Protein AF-A0A1W9IXS0-F1 (afdb_monomer_lite)

Radius of gyration: 19.57 Å; chains: 1; bounding box: 52×26×55 Å

Sequence (158 aa):
MILDQLVMIETAMSPRSGGNGVAKGTDRGTLRELLQFFTGPVEVHFRREEVLVEDLQRILGWKQVDQGQLKSFLDEHQMLKADAAAVMRKLRRKRADGRDSVALKNLGGLRTLNAELRGLIGRYRGHISCEERMLFVLAEMRLTAEQKRRISRRMLQV

Secondary structure (DSSP, 8-state):
-HHHHHHHHHHHHS----SSS------HHHHHHHHHGGGTHHHHHHHHHHHHHHHHHHHHGGGTS-HHHHHH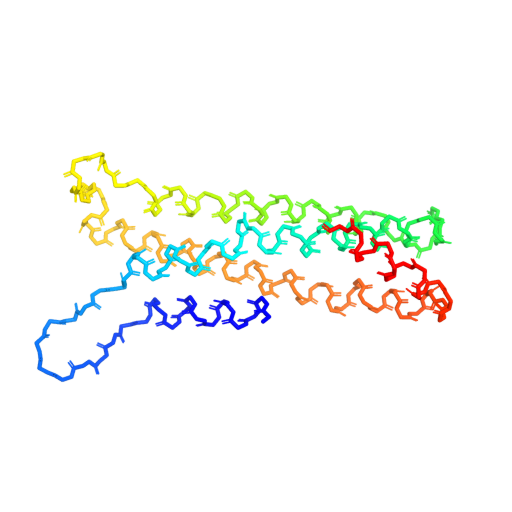HHHHHHHHHHHHHHHHHHHH-B-TTSPBPHHHHSHHHHHHHHHHHHHHHHHHHHHHHHIIIIIHHHHHHH--HHHHHHHHHHHTT-

Structure (mmCIF, N/CA/C/O backbone):
data_AF-A0A1W9IXS0-F1
#
_entry.id   AF-A0A1W9IXS0-F1
#
loop_
_atom_site.group_PDB
_atom_site.id
_atom_site.type_symbol
_atom_site.label_atom_id
_atom_site.label_alt_id
_atom_site.label_comp_id
_atom_site.label_asym_id
_atom_site.label_entity_id
_atom_site.label_seq_id
_atom_site.pdbx_PDB_ins_code
_atom_site.Cartn_x
_atom_site.Cartn_y
_atom_site.Cartn_z
_atom_site.occupancy
_atom_site.B_iso_or_equiv
_atom_site.auth_seq_id
_atom_site.auth_comp_id
_atom_site.auth_asym_id
_atom_site.auth_atom_id
_atom_site.pdbx_PDB_model_num
ATOM 1 N N . MET A 1 1 ? 7.004 -10.538 2.617 1.00 80.62 1 MET A N 1
ATOM 2 C CA . MET A 1 1 ? 6.331 -9.292 3.060 1.00 80.62 1 MET A CA 1
ATOM 3 C C . MET A 1 1 ? 6.625 -8.178 2.056 1.00 80.62 1 MET A C 1
ATOM 5 O O . MET A 1 1 ? 7.522 -8.353 1.239 1.00 80.62 1 MET A O 1
ATOM 9 N N . ILE A 1 2 ? 5.881 -7.060 2.060 1.00 89.62 2 ILE A N 1
ATOM 10 C CA . ILE A 1 2 ? 6.081 -5.966 1.080 1.00 89.62 2 ILE A CA 1
ATOM 11 C C . ILE A 1 2 ? 7.527 -5.441 1.120 1.00 89.62 2 ILE A C 1
ATOM 13 O O . ILE A 1 2 ? 8.137 -5.250 0.071 1.00 89.62 2 ILE A O 1
ATOM 17 N N . LEU A 1 3 ? 8.107 -5.299 2.318 1.00 90.69 3 LEU A N 1
ATOM 18 C CA . LEU A 1 3 ? 9.500 -4.879 2.512 1.00 90.69 3 LEU A CA 1
ATOM 19 C C . LEU A 1 3 ? 10.510 -5.789 1.797 1.00 90.69 3 LEU A C 1
ATOM 21 O O . LEU A 1 3 ? 11.386 -5.279 1.102 1.00 90.69 3 LEU A O 1
ATOM 25 N N . ASP A 1 4 ? 10.356 -7.113 1.893 1.00 91.56 4 ASP A N 1
ATOM 26 C CA . ASP A 1 4 ? 11.241 -8.065 1.203 1.00 91.56 4 ASP A CA 1
ATOM 27 C C . ASP A 1 4 ? 11.187 -7.861 -0.312 1.00 91.56 4 ASP A C 1
ATOM 29 O O . ASP A 1 4 ? 12.210 -7.874 -0.998 1.00 91.56 4 ASP A O 1
ATOM 33 N N . GLN A 1 5 ? 9.986 -7.608 -0.840 1.00 91.75 5 GLN A N 1
ATOM 34 C CA . GLN A 1 5 ? 9.794 -7.351 -2.260 1.00 91.75 5 GLN A CA 1
ATOM 35 C C . GLN A 1 5 ? 10.504 -6.068 -2.709 1.00 91.75 5 GLN A C 1
ATOM 37 O O . GLN A 1 5 ? 11.127 -6.048 -3.772 1.00 91.75 5 GLN A O 1
ATOM 42 N N . LEU A 1 6 ? 10.454 -5.008 -1.897 1.00 92.88 6 LEU A N 1
ATOM 43 C CA . LEU A 1 6 ? 11.178 -3.763 -2.167 1.00 92.88 6 LEU A CA 1
ATOM 44 C C . LEU A 1 6 ? 12.695 -3.988 -2.183 1.00 92.88 6 LEU A C 1
ATOM 46 O O . LEU A 1 6 ? 13.366 -3.514 -3.099 1.00 92.88 6 LEU A O 1
ATOM 50 N N . VAL A 1 7 ? 13.224 -4.759 -1.227 1.00 91.81 7 VAL A N 1
ATOM 51 C CA . VAL A 1 7 ? 14.653 -5.117 -1.166 1.00 91.81 7 VAL A CA 1
ATOM 52 C C . VAL A 1 7 ? 15.070 -5.928 -2.394 1.00 91.81 7 VAL A C 1
ATOM 54 O O . VAL A 1 7 ? 16.128 -5.675 -2.976 1.00 91.81 7 VAL A O 1
ATOM 57 N N . MET A 1 8 ? 14.235 -6.865 -2.850 1.00 90.88 8 MET A N 1
ATOM 58 C CA . MET A 1 8 ? 14.503 -7.626 -4.073 1.00 90.88 8 MET A CA 1
ATOM 59 C C . MET A 1 8 ? 14.537 -6.726 -5.314 1.00 90.88 8 MET A C 1
ATOM 61 O O . MET A 1 8 ? 15.411 -6.902 -6.165 1.00 90.88 8 MET A O 1
ATOM 65 N N . ILE A 1 9 ? 13.648 -5.729 -5.408 1.00 89.44 9 ILE A N 1
ATOM 66 C CA . ILE A 1 9 ? 13.669 -4.740 -6.498 1.00 89.44 9 ILE A CA 1
ATOM 67 C C . ILE A 1 9 ? 14.960 -3.914 -6.451 1.00 89.44 9 ILE A C 1
ATOM 69 O O . ILE A 1 9 ? 15.639 -3.801 -7.470 1.00 89.44 9 ILE A O 1
ATOM 73 N N . GLU A 1 10 ? 15.349 -3.383 -5.290 1.00 89.81 10 GLU A N 1
ATOM 74 C CA . GLU A 1 10 ? 16.604 -2.629 -5.133 1.00 89.81 10 GLU A CA 1
ATOM 75 C C . GLU A 1 10 ? 17.836 -3.461 -5.501 1.00 89.81 10 GLU A C 1
ATOM 77 O O . GLU A 1 10 ? 18.752 -2.985 -6.181 1.00 89.81 10 GLU A O 1
ATOM 82 N N . THR A 1 11 ? 17.835 -4.733 -5.105 1.00 87.44 11 THR A N 1
ATOM 83 C CA . THR A 1 11 ? 18.902 -5.681 -5.432 1.00 87.44 11 THR A CA 1
ATOM 84 C C . THR A 1 11 ? 18.970 -5.923 -6.938 1.00 87.44 11 THR A C 1
ATOM 86 O O . THR A 1 11 ? 20.050 -5.876 -7.523 1.00 87.44 11 THR A O 1
ATOM 89 N N . ALA A 1 12 ? 17.825 -6.114 -7.600 1.00 84.94 12 ALA A N 1
ATOM 90 C CA . ALA A 1 12 ? 17.761 -6.271 -9.053 1.00 84.94 12 ALA A CA 1
ATOM 91 C C . ALA A 1 12 ? 18.220 -5.007 -9.807 1.00 84.94 12 ALA A C 1
ATOM 93 O O . ALA A 1 12 ? 18.770 -5.104 -10.906 1.00 84.94 12 ALA A O 1
ATOM 94 N N . MET A 1 13 ? 18.035 -3.823 -9.217 1.00 83.44 13 MET A N 1
ATOM 95 C CA . MET A 1 13 ? 18.503 -2.545 -9.765 1.00 83.44 13 MET A CA 1
ATOM 96 C C . MET A 1 13 ? 20.010 -2.311 -9.592 1.00 83.44 13 MET A C 1
ATOM 98 O O . MET A 1 13 ? 20.559 -1.412 -10.234 1.00 83.44 13 MET A O 1
ATOM 102 N N . SER A 1 14 ? 20.681 -3.075 -8.729 1.00 76.38 14 SER A N 1
ATOM 103 C CA . SER A 1 14 ? 22.096 -2.874 -8.419 1.00 76.38 14 SER A CA 1
ATOM 104 C C . SER A 1 14 ? 23.002 -3.451 -9.519 1.00 76.38 14 SER A C 1
ATOM 106 O O . SER A 1 14 ? 22.708 -4.522 -10.060 1.00 76.38 14 SER A O 1
ATOM 108 N N . PRO A 1 15 ? 24.115 -2.781 -9.878 1.00 63.94 15 PRO A N 1
ATOM 109 C CA . PRO A 1 15 ? 25.068 -3.331 -10.836 1.00 63.94 15 PRO A CA 1
ATOM 110 C C . PRO A 1 15 ? 25.681 -4.616 -10.269 1.00 63.94 15 PRO A C 1
ATOM 112 O O . PRO A 1 15 ? 26.237 -4.608 -9.172 1.00 63.94 15 PRO A O 1
ATOM 115 N N . ARG A 1 16 ? 25.610 -5.729 -11.005 1.00 59.78 16 ARG A N 1
ATOM 116 C CA . ARG A 1 16 ? 26.333 -6.949 -10.627 1.00 59.78 16 ARG A CA 1
ATOM 117 C C . ARG A 1 16 ? 27.808 -6.786 -10.997 1.00 59.78 16 ARG A C 1
ATOM 119 O O . ARG A 1 16 ? 28.141 -6.792 -12.180 1.00 59.78 16 ARG A O 1
ATOM 126 N N . SER A 1 17 ? 28.686 -6.676 -10.002 1.00 46.59 17 SER A N 1
ATOM 127 C CA . SER A 1 17 ? 30.136 -6.814 -10.194 1.00 46.59 17 SER A CA 1
ATOM 128 C C . SER A 1 17 ? 30.478 -8.288 -10.416 1.00 46.59 17 SER A C 1
ATOM 130 O O . SER A 1 17 ? 30.843 -9.001 -9.488 1.00 46.59 17 SER A O 1
ATOM 132 N N . GLY A 1 18 ? 30.290 -8.772 -11.643 1.00 48.97 18 GLY A N 1
ATOM 133 C CA . GLY A 1 18 ? 30.795 -10.069 -12.087 1.00 48.97 18 GLY A CA 1
ATOM 134 C C . GLY A 1 18 ? 32.114 -9.873 -12.823 1.00 48.97 18 GLY A C 1
ATOM 135 O O . GLY A 1 18 ? 32.144 -9.182 -13.841 1.00 48.97 18 GLY A O 1
ATOM 136 N N . GLY A 1 19 ? 33.198 -10.449 -12.297 1.00 44.88 19 GLY A N 1
ATOM 137 C CA . GLY A 1 19 ? 34.484 -10.516 -12.986 1.00 44.88 19 GLY A CA 1
ATOM 138 C C . GLY A 1 19 ? 34.335 -11.139 -14.377 1.00 44.88 19 GLY A C 1
ATOM 139 O O . GLY A 1 19 ? 33.611 -12.113 -14.546 1.00 44.88 19 GLY A O 1
ATOM 140 N N . ASN A 1 20 ? 35.026 -10.539 -15.348 1.00 44.62 20 ASN A N 1
ATOM 141 C CA . ASN A 1 20 ? 35.099 -10.905 -16.763 1.00 44.62 20 ASN A CA 1
ATOM 142 C C . ASN A 1 20 ? 33.761 -11.057 -17.512 1.00 44.62 20 ASN A C 1
ATOM 144 O O . ASN A 1 20 ? 33.146 -12.116 -17.549 1.00 44.62 20 ASN A O 1
ATOM 148 N N . GLY A 1 21 ? 33.420 -10.007 -18.269 1.00 44.69 21 GLY A N 1
ATOM 149 C CA . GLY A 1 21 ? 32.584 -10.120 -19.465 1.00 44.69 21 GLY A CA 1
ATOM 150 C C . GLY A 1 21 ? 31.138 -9.668 -19.280 1.00 44.69 21 GLY A C 1
ATOM 151 O O . GLY A 1 21 ? 30.275 -10.443 -18.896 1.00 44.69 21 GLY A O 1
ATOM 152 N N . VAL A 1 22 ? 30.881 -8.419 -19.682 1.00 40.88 22 VAL A N 1
ATOM 153 C CA . VAL A 1 22 ? 29.556 -7.809 -19.887 1.00 40.88 22 VAL A CA 1
ATOM 154 C C . VAL A 1 22 ? 28.726 -7.674 -18.607 1.00 40.88 22 VAL A C 1
ATOM 156 O O . VAL A 1 22 ? 28.062 -8.603 -18.154 1.00 40.88 22 VAL A O 1
ATOM 159 N N . ALA A 1 23 ? 28.676 -6.452 -18.070 1.00 44.97 23 ALA A N 1
ATOM 160 C CA . ALA A 1 23 ? 27.668 -6.070 -17.090 1.00 44.97 23 ALA A CA 1
ATOM 161 C C . ALA A 1 23 ? 26.273 -6.371 -17.668 1.00 44.97 23 ALA A C 1
ATOM 163 O O . ALA A 1 23 ? 25.771 -5.641 -18.526 1.00 44.97 23 ALA A O 1
ATOM 164 N N . LYS A 1 24 ? 25.642 -7.466 -17.224 1.00 47.94 24 LYS A N 1
ATOM 165 C CA . LYS A 1 24 ? 24.217 -7.702 -17.462 1.00 47.94 24 LYS A CA 1
ATOM 166 C C . LYS A 1 24 ? 23.481 -6.567 -16.760 1.00 47.94 24 LYS A C 1
ATOM 168 O O . LYS A 1 24 ? 23.400 -6.545 -15.534 1.00 47.94 24 LYS A O 1
ATOM 173 N N . GLY A 1 25 ? 23.011 -5.594 -17.540 1.00 52.28 25 GLY A N 1
ATOM 174 C CA . GLY A 1 25 ? 22.118 -4.553 -17.047 1.00 52.28 25 GLY A CA 1
ATOM 175 C C . GLY A 1 25 ? 20.917 -5.175 -16.333 1.00 52.28 25 GLY A C 1
ATOM 176 O O . GLY A 1 25 ? 20.567 -6.327 -16.588 1.00 52.28 25 GLY A O 1
ATOM 177 N N . THR A 1 26 ? 20.313 -4.409 -15.428 1.00 62.88 26 THR A N 1
ATOM 178 C CA . THR A 1 26 ? 19.094 -4.755 -14.689 1.00 62.88 26 THR A CA 1
ATOM 179 C C . THR A 1 26 ? 18.107 -5.553 -15.550 1.00 62.88 26 THR A C 1
ATOM 181 O O . THR A 1 26 ? 17.589 -5.034 -16.544 1.00 62.88 26 THR A O 1
ATOM 184 N N . ASP A 1 27 ? 17.857 -6.817 -15.187 1.00 72.69 27 ASP A N 1
ATOM 185 C CA . ASP A 1 27 ? 16.961 -7.685 -15.951 1.00 72.69 27 ASP A CA 1
ATOM 186 C C . ASP A 1 27 ? 15.519 -7.179 -15.823 1.00 72.69 27 ASP A C 1
ATOM 188 O O . ASP A 1 27 ? 14.877 -7.249 -14.772 1.00 72.69 27 ASP A O 1
ATOM 192 N N . ARG A 1 28 ? 15.006 -6.631 -16.925 1.00 73.50 28 ARG A N 1
ATOM 193 C CA . ARG A 1 28 ? 13.649 -6.085 -17.012 1.00 73.50 28 ARG A CA 1
ATOM 194 C C . ARG A 1 28 ? 12.582 -7.165 -16.856 1.00 73.50 28 ARG A C 1
ATOM 196 O O . ARG A 1 28 ? 11.461 -6.822 -16.480 1.00 73.50 28 ARG A O 1
ATOM 203 N N . GLY A 1 29 ? 12.906 -8.422 -17.173 1.00 75.19 29 GLY A N 1
ATOM 204 C CA . GLY A 1 29 ? 12.059 -9.581 -16.902 1.00 75.19 29 GLY A CA 1
ATOM 205 C C . GLY A 1 29 ? 11.891 -9.771 -15.400 1.00 75.19 29 GLY A C 1
ATOM 206 O O . GLY A 1 29 ? 10.772 -9.675 -14.902 1.00 75.19 29 GLY A O 1
ATOM 207 N N . THR A 1 30 ? 13.008 -9.861 -14.672 1.00 83.25 30 THR A N 1
ATOM 208 C CA . THR A 1 30 ? 13.009 -9.941 -13.204 1.00 83.25 30 THR A CA 1
ATOM 209 C C . THR A 1 30 ? 12.296 -8.753 -12.557 1.00 83.25 30 THR A C 1
ATOM 211 O O . THR A 1 30 ? 11.431 -8.949 -11.713 1.00 83.25 30 THR A O 1
ATOM 214 N N . LEU A 1 31 ? 12.572 -7.507 -12.968 1.00 85.56 31 LEU A N 1
ATOM 215 C CA . LEU A 1 31 ? 11.864 -6.343 -12.409 1.00 85.56 31 LEU A CA 1
ATOM 216 C C . LEU A 1 31 ? 10.354 -6.389 -12.655 1.00 85.56 31 LEU A C 1
ATOM 218 O O . LEU A 1 31 ? 9.574 -5.942 -11.817 1.00 85.56 31 LEU A O 1
ATOM 222 N N . ARG A 1 32 ? 9.934 -6.897 -13.816 1.00 85.62 32 ARG A N 1
ATOM 223 C CA . ARG A 1 32 ? 8.519 -7.049 -14.154 1.00 85.62 32 ARG A CA 1
ATOM 224 C C . ARG A 1 32 ? 7.852 -8.076 -13.254 1.00 85.62 32 ARG A C 1
ATOM 226 O O . ARG A 1 32 ? 6.771 -7.789 -12.756 1.00 85.62 32 ARG A O 1
ATOM 233 N N . GLU A 1 33 ? 8.468 -9.236 -13.070 1.00 87.81 33 GLU A N 1
ATOM 234 C CA . GLU A 1 33 ? 7.973 -10.278 -12.165 1.00 87.81 33 GLU A CA 1
ATOM 235 C C . GLU A 1 33 ? 7.885 -9.747 -10.736 1.00 87.81 33 GLU A C 1
ATOM 237 O O . GLU A 1 33 ? 6.840 -9.851 -10.098 1.00 87.81 33 GLU A O 1
ATOM 242 N N . LEU A 1 34 ? 8.930 -9.058 -10.272 1.00 90.19 34 LEU A N 1
ATOM 243 C CA . LEU A 1 34 ? 8.937 -8.477 -8.937 1.00 90.19 34 LEU A CA 1
ATOM 244 C C . LEU A 1 34 ? 7.850 -7.405 -8.758 1.00 90.19 34 LEU A C 1
ATOM 246 O O . LEU A 1 34 ? 7.245 -7.324 -7.690 1.00 90.19 34 LEU A O 1
ATOM 250 N N . LEU A 1 35 ? 7.561 -6.603 -9.786 1.00 90.19 35 LEU A N 1
ATOM 251 C CA . LEU A 1 35 ? 6.517 -5.578 -9.719 1.00 90.19 35 LEU A CA 1
ATOM 252 C C . LEU A 1 35 ? 5.089 -6.116 -9.830 1.00 90.19 35 LEU A C 1
ATOM 254 O O . LEU A 1 35 ? 4.168 -5.421 -9.402 1.00 90.19 35 LEU A O 1
ATOM 258 N N . GLN A 1 36 ? 4.878 -7.337 -10.335 1.00 91.06 36 GLN A N 1
ATOM 259 C CA . GLN A 1 36 ? 3.540 -7.943 -10.351 1.00 91.06 36 GLN A CA 1
ATOM 260 C C . GLN A 1 36 ? 2.952 -8.057 -8.943 1.00 91.06 36 GLN A C 1
ATOM 262 O O . GLN A 1 36 ? 1.745 -7.880 -8.772 1.00 91.06 36 GLN A O 1
ATOM 267 N N . PHE A 1 37 ? 3.808 -8.259 -7.937 1.00 92.31 37 PHE A N 1
ATOM 268 C CA . PHE A 1 37 ? 3.427 -8.258 -6.529 1.00 92.31 37 PHE A CA 1
ATOM 269 C C . PHE A 1 37 ? 2.670 -6.977 -6.122 1.00 92.31 37 PHE A C 1
ATOM 271 O O . PHE A 1 37 ? 1.660 -7.039 -5.423 1.00 92.31 37 PHE A O 1
ATOM 278 N N . PHE A 1 38 ? 3.098 -5.817 -6.627 1.00 91.00 38 PHE A N 1
ATOM 279 C CA . PHE A 1 38 ? 2.511 -4.511 -6.304 1.00 91.00 38 PHE A CA 1
ATOM 280 C C . PHE A 1 38 ? 1.227 -4.195 -7.079 1.00 91.00 38 PHE A C 1
ATOM 282 O O . PHE A 1 38 ? 0.512 -3.261 -6.733 1.00 91.00 38 PHE A O 1
ATOM 289 N N . THR A 1 39 ? 0.912 -4.978 -8.112 1.00 85.75 39 THR A N 1
ATOM 290 C CA . THR A 1 39 ? -0.320 -4.845 -8.907 1.00 85.75 39 THR A CA 1
ATOM 291 C C . THR A 1 39 ? -1.342 -5.954 -8.634 1.00 85.75 39 THR A C 1
ATOM 293 O O . THR A 1 39 ? -2.321 -6.050 -9.362 1.00 85.75 39 THR A O 1
ATOM 296 N N . GLY A 1 40 ? -1.096 -6.820 -7.645 1.00 88.56 40 GLY A N 1
ATOM 297 C CA . GLY A 1 40 ? -1.993 -7.922 -7.286 1.00 88.56 40 GLY A CA 1
ATOM 298 C C . GLY A 1 40 ? -2.000 -8.180 -5.777 1.00 88.56 40 GLY A C 1
ATOM 299 O O . GLY A 1 40 ? -2.880 -7.673 -5.092 1.00 88.56 40 GLY A O 1
ATOM 300 N N . PRO A 1 41 ? -1.020 -8.912 -5.218 1.00 92.56 41 PRO A N 1
ATOM 301 C CA . PRO A 1 41 ? -0.929 -9.166 -3.775 1.00 92.56 41 PRO A CA 1
ATOM 302 C C . PRO A 1 41 ? -1.058 -7.927 -2.873 1.00 92.56 41 PRO A C 1
ATOM 304 O O . PRO A 1 41 ? -1.760 -7.975 -1.865 1.00 92.56 41 PRO A O 1
ATOM 307 N N . VAL A 1 42 ? -0.431 -6.804 -3.241 1.00 93.56 42 VAL A N 1
ATOM 308 C CA . VAL A 1 42 ? -0.545 -5.546 -2.478 1.00 93.56 42 VAL A CA 1
ATOM 309 C C . VAL A 1 42 ? -1.955 -4.957 -2.536 1.00 93.56 42 VAL A C 1
ATOM 311 O O . VAL A 1 42 ? -2.390 -4.337 -1.575 1.00 93.56 42 VAL A O 1
ATOM 314 N N . GLU A 1 43 ? -2.712 -5.190 -3.609 1.00 91.81 43 GLU A N 1
ATOM 315 C CA . GLU A 1 43 ? -4.109 -4.753 -3.674 1.00 91.81 43 GLU A CA 1
ATOM 316 C C . GLU A 1 43 ? -4.958 -5.457 -2.612 1.00 91.81 43 GLU A C 1
ATOM 318 O O . GLU A 1 43 ? -5.759 -4.809 -1.945 1.00 91.81 43 GLU A O 1
ATOM 323 N N . VAL A 1 44 ? -4.752 -6.761 -2.415 1.00 92.81 44 VAL A N 1
ATOM 324 C CA . VAL A 1 44 ? -5.446 -7.522 -1.365 1.00 92.81 44 VAL A CA 1
ATOM 325 C C . VAL A 1 44 ? -5.066 -6.996 0.018 1.00 92.81 44 VAL A C 1
ATOM 327 O O . VAL A 1 44 ? -5.938 -6.819 0.863 1.00 92.81 44 VAL A O 1
ATOM 330 N N . HIS A 1 45 ? -3.784 -6.701 0.247 1.00 94.56 45 HIS A N 1
ATOM 331 C CA . HIS A 1 45 ? -3.333 -6.079 1.493 1.00 94.56 45 HIS A CA 1
ATOM 332 C C . HIS A 1 45 ? -4.025 -4.728 1.742 1.00 94.56 45 HIS A C 1
ATOM 334 O O . HIS A 1 45 ? -4.661 -4.574 2.781 1.00 94.56 45 HIS A O 1
ATOM 340 N N . PHE A 1 46 ? -4.043 -3.836 0.748 1.00 95.31 46 PHE A N 1
ATOM 341 C CA . PHE A 1 46 ? -4.726 -2.544 0.842 1.00 95.31 46 PHE A CA 1
ATOM 342 C C . PHE A 1 46 ? -6.227 -2.676 1.121 1.00 95.31 46 PHE A C 1
ATOM 344 O O . PHE A 1 46 ? -6.765 -1.938 1.942 1.00 95.31 46 PHE A O 1
ATOM 351 N N . ARG A 1 47 ? -6.921 -3.638 0.500 1.00 94.62 47 ARG A N 1
ATOM 352 C CA . ARG A 1 47 ? -8.346 -3.863 0.794 1.00 94.62 47 ARG A CA 1
ATOM 353 C C . ARG A 1 47 ? -8.578 -4.363 2.221 1.00 94.62 47 ARG A C 1
ATOM 355 O O . ARG A 1 47 ? -9.598 -4.055 2.830 1.00 94.62 47 ARG A O 1
ATOM 362 N N . ARG A 1 48 ? -7.649 -5.145 2.775 1.00 95.25 48 ARG A N 1
ATOM 363 C CA . ARG A 1 48 ? -7.733 -5.578 4.176 1.00 95.25 48 ARG A CA 1
ATOM 364 C C . ARG A 1 48 ? -7.597 -4.388 5.109 1.00 95.25 48 ARG A C 1
ATOM 366 O O . ARG A 1 48 ? -8.397 -4.255 6.027 1.00 95.25 48 ARG A O 1
ATOM 373 N N . GLU A 1 49 ? -6.632 -3.515 4.865 1.00 95.25 49 GLU A N 1
ATOM 374 C CA . GLU A 1 49 ? -6.471 -2.288 5.643 1.00 95.25 49 GLU A CA 1
ATOM 375 C C . GLU A 1 49 ? -7.672 -1.349 5.505 1.00 95.25 49 GLU A C 1
ATOM 377 O O . GLU A 1 49 ? -8.104 -0.794 6.510 1.00 95.25 49 GLU A O 1
ATOM 382 N N . GLU A 1 50 ? -8.270 -1.237 4.313 1.00 95.12 50 GLU A N 1
ATOM 383 C CA . GLU A 1 50 ? -9.523 -0.498 4.093 1.00 95.12 50 GLU A CA 1
ATOM 384 C C . GLU A 1 50 ? -10.628 -0.985 5.053 1.00 95.12 50 GLU A C 1
ATOM 386 O O . GLU A 1 50 ? -11.230 -0.169 5.753 1.00 95.12 50 GLU A O 1
ATOM 391 N N . VAL A 1 51 ? -10.814 -2.306 5.202 1.00 95.25 51 VAL A N 1
ATOM 392 C CA . VAL A 1 51 ? -11.762 -2.881 6.181 1.00 95.25 51 VAL A CA 1
ATOM 393 C C . VAL A 1 51 ? -11.439 -2.443 7.616 1.00 95.25 51 VAL A C 1
ATOM 395 O O . VAL A 1 51 ? -12.341 -2.070 8.369 1.00 95.25 51 VAL A O 1
ATOM 398 N N . LEU A 1 52 ? -10.162 -2.466 8.014 1.00 94.38 52 LEU A N 1
ATOM 399 C CA . LEU A 1 52 ? -9.752 -2.023 9.352 1.00 94.38 52 LEU A CA 1
ATOM 400 C C . LEU A 1 52 ? -10.006 -0.525 9.558 1.00 94.38 52 LEU A C 1
ATOM 402 O O . LEU A 1 52 ? -10.510 -0.141 10.614 1.00 94.38 52 LEU A O 1
ATOM 406 N N . VAL A 1 53 ? -9.692 0.312 8.569 1.00 92.88 53 VAL A N 1
ATOM 407 C CA . VAL A 1 53 ? -9.921 1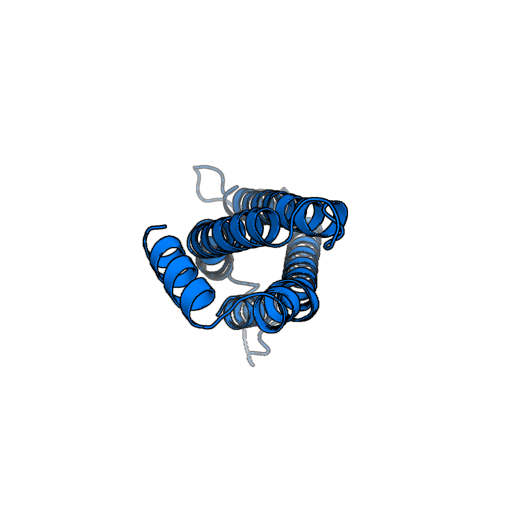.761 8.625 1.00 92.88 53 VAL A CA 1
ATOM 408 C C . VAL A 1 53 ? -11.411 2.066 8.772 1.00 92.88 53 VAL A C 1
ATOM 410 O O . VAL A 1 53 ? -11.784 2.841 9.654 1.00 92.88 53 VAL A O 1
ATOM 413 N N . GLU A 1 54 ? -12.272 1.430 7.976 1.00 91.12 54 GLU A N 1
ATOM 414 C CA . GLU A 1 54 ? -13.727 1.602 8.065 1.00 91.12 54 GLU A CA 1
ATOM 415 C C . GLU A 1 54 ? -14.272 1.219 9.447 1.00 91.12 54 GLU A C 1
ATOM 417 O O . GLU A 1 54 ? -15.120 1.911 10.021 1.00 91.12 54 GLU A O 1
ATOM 422 N N . ASP A 1 55 ? -13.782 0.118 10.016 1.00 91.12 55 ASP A N 1
ATOM 423 C CA . ASP A 1 55 ? -14.188 -0.316 11.348 1.00 91.12 55 ASP A CA 1
ATOM 424 C C . ASP A 1 55 ? -13.689 0.612 12.453 1.00 91.12 55 ASP A C 1
ATOM 426 O O . ASP A 1 55 ? -14.446 0.914 13.380 1.00 91.12 55 ASP A O 1
ATOM 430 N N . LEU A 1 56 ? -12.456 1.108 12.347 1.00 89.81 56 LEU A N 1
ATOM 431 C CA . LEU A 1 56 ? -11.918 2.106 13.269 1.00 89.81 56 LEU A CA 1
ATOM 432 C C . LEU A 1 56 ? -12.739 3.394 13.224 1.00 89.81 56 LEU A C 1
ATOM 434 O O . LEU A 1 56 ? -13.118 3.906 14.278 1.00 89.81 56 LEU A O 1
ATOM 438 N N . GLN A 1 57 ? -13.086 3.879 12.030 1.00 88.94 57 GLN A N 1
ATOM 439 C CA . GLN A 1 57 ? -13.951 5.049 11.859 1.00 88.94 57 GLN A CA 1
ATOM 440 C C . GLN A 1 57 ? -15.326 4.838 12.502 1.00 88.94 57 GLN A C 1
ATOM 442 O O . GLN A 1 57 ? -15.835 5.729 13.187 1.00 88.94 57 GLN A O 1
ATOM 447 N N . ARG A 1 58 ? -15.917 3.649 12.324 1.00 88.19 58 ARG A N 1
ATOM 448 C CA . ARG A 1 58 ? -17.218 3.301 12.912 1.00 88.19 58 ARG A CA 1
ATOM 449 C C . ARG A 1 58 ? -17.167 3.252 14.440 1.00 88.19 58 ARG A C 1
ATOM 451 O O . ARG A 1 58 ? -18.096 3.728 15.085 1.00 88.19 58 ARG A O 1
ATOM 458 N N . ILE A 1 59 ? -16.116 2.666 15.014 1.00 86.25 59 ILE A N 1
ATOM 459 C CA . ILE A 1 59 ? -15.990 2.454 16.465 1.00 86.25 59 ILE A CA 1
ATOM 460 C C . ILE A 1 59 ? -15.624 3.749 17.194 1.00 86.25 59 ILE A C 1
ATOM 462 O O . ILE A 1 59 ? -16.156 4.016 18.269 1.00 86.25 59 ILE A O 1
ATOM 466 N N . LEU A 1 60 ? -14.728 4.558 16.626 1.00 80.56 60 LEU A N 1
ATOM 467 C CA . LEU A 1 60 ? -14.205 5.753 17.296 1.00 80.56 60 LEU A CA 1
ATOM 468 C C . LEU A 1 60 ? -15.137 6.963 17.185 1.00 80.56 60 LEU A C 1
ATOM 470 O O . LEU A 1 60 ? -15.006 7.920 17.954 1.00 80.56 60 LEU A O 1
ATOM 474 N N . GLY A 1 61 ? -16.103 6.906 16.265 1.00 71.38 61 GLY A N 1
ATOM 475 C CA . GLY A 1 61 ? -17.015 8.006 15.989 1.00 71.38 61 GLY A CA 1
ATOM 476 C C . GLY A 1 61 ? -16.285 9.251 15.472 1.00 71.38 61 GLY A C 1
ATOM 477 O O . GLY A 1 61 ? -15.063 9.305 15.353 1.00 71.38 61 GLY A O 1
ATOM 478 N N . TRP A 1 62 ? -17.042 10.303 15.164 1.00 59.69 62 TRP A N 1
ATOM 479 C CA . TRP A 1 62 ? -16.512 11.515 14.519 1.00 59.69 62 TRP A CA 1
ATOM 480 C C . TRP A 1 62 ? -15.614 12.389 15.413 1.00 59.69 62 TRP A C 1
ATOM 482 O O . TRP A 1 62 ? -15.125 13.417 14.961 1.00 59.69 62 TRP A O 1
ATOM 492 N N . LYS A 1 63 ? -15.416 12.028 16.688 1.00 60.31 63 LYS A N 1
ATOM 493 C CA . LYS A 1 63 ? -14.813 12.917 17.698 1.00 60.31 63 LYS A CA 1
ATOM 494 C C . LYS A 1 63 ? -13.414 12.529 18.186 1.00 60.31 63 LYS A C 1
ATOM 496 O O . LYS A 1 63 ? -12.810 13.351 18.863 1.00 60.31 63 LYS A O 1
ATOM 501 N N . GLN A 1 64 ? -12.905 11.320 17.914 1.00 57.97 64 GLN A N 1
ATOM 502 C CA . GLN A 1 64 ? -11.671 10.833 18.570 1.00 57.97 64 GLN A CA 1
ATOM 503 C C . GLN A 1 64 ? -10.494 10.492 17.652 1.00 57.97 64 GLN A C 1
ATOM 505 O O . GLN A 1 64 ? -9.381 10.337 18.151 1.00 57.97 64 GLN A O 1
ATOM 510 N N . VAL A 1 65 ? -10.704 10.393 16.342 1.00 61.81 65 VAL A N 1
ATOM 511 C CA . VAL A 1 65 ? -9.615 10.226 15.373 1.00 61.81 65 VAL A CA 1
ATOM 512 C C . VAL A 1 65 ? -9.730 11.329 14.348 1.00 61.81 65 VAL A C 1
ATOM 514 O O . VAL A 1 65 ? -10.835 11.629 13.896 1.00 61.81 65 VAL A O 1
ATOM 517 N N . ASP A 1 66 ? -8.592 11.918 13.995 1.00 68.56 66 ASP A N 1
ATOM 518 C CA . ASP A 1 66 ? -8.491 12.824 12.864 1.00 68.56 66 ASP A CA 1
ATOM 519 C C . ASP A 1 66 ? -8.900 12.050 11.603 1.00 68.56 66 ASP A C 1
ATOM 521 O O . ASP A 1 66 ? -8.110 11.323 10.998 1.00 68.56 66 ASP A O 1
ATOM 525 N N . GLN A 1 67 ? -10.186 12.129 11.247 1.00 74.06 67 GLN A N 1
ATOM 526 C CA . GLN A 1 67 ? -10.739 11.470 10.065 1.00 74.06 67 GLN A CA 1
ATOM 527 C C . GLN A 1 67 ? -9.983 11.892 8.800 1.00 74.06 67 GLN A C 1
ATOM 529 O O . GLN A 1 67 ? -9.934 11.123 7.841 1.00 74.06 67 GLN A O 1
ATOM 534 N N . GLY A 1 68 ? -9.345 13.070 8.823 1.00 80.25 68 GLY A N 1
ATOM 535 C CA . GLY A 1 68 ? -8.432 13.525 7.786 1.00 80.25 68 GLY A CA 1
ATOM 536 C C . GLY A 1 68 ? -7.228 12.601 7.612 1.00 80.25 68 GLY A C 1
ATOM 537 O O . GLY A 1 68 ? -6.873 12.299 6.476 1.00 80.25 68 GLY A O 1
ATOM 538 N N . GLN A 1 69 ? -6.645 12.081 8.696 1.00 85.12 69 GLN A N 1
ATOM 539 C CA . GLN A 1 69 ? -5.495 11.168 8.633 1.00 85.12 69 GLN A CA 1
ATOM 540 C C . GLN A 1 69 ? -5.882 9.803 8.068 1.00 85.12 69 GLN A C 1
ATOM 542 O O . GLN A 1 69 ? -5.234 9.322 7.143 1.00 85.12 69 GLN A O 1
ATOM 547 N N . LEU A 1 70 ? -6.975 9.208 8.559 1.00 87.56 70 LEU A N 1
ATOM 548 C CA . LEU A 1 70 ? -7.455 7.923 8.039 1.00 87.56 70 LEU A CA 1
ATOM 549 C C . LEU A 1 70 ? -7.881 8.022 6.571 1.00 87.56 70 LEU A C 1
ATOM 551 O O . LEU A 1 70 ? -7.631 7.106 5.797 1.00 87.56 70 LEU A O 1
ATOM 555 N N . LYS A 1 71 ? -8.492 9.140 6.166 1.00 86.75 71 LYS A N 1
ATOM 556 C CA . LYS A 1 71 ? -8.816 9.379 4.759 1.00 86.75 71 LYS A CA 1
ATOM 557 C C . LYS A 1 71 ? -7.556 9.560 3.908 1.00 86.75 71 LYS A C 1
ATOM 559 O O . LYS A 1 71 ? -7.442 8.917 2.873 1.00 86.75 71 LYS A O 1
ATOM 564 N N . SER A 1 72 ? -6.603 10.371 4.367 1.00 89.38 72 SER A N 1
ATOM 565 C CA . SER A 1 72 ? -5.332 10.586 3.658 1.00 89.38 72 SER A CA 1
ATOM 566 C C . SER A 1 72 ? -4.552 9.281 3.479 1.00 89.38 72 SER A C 1
ATOM 568 O O . SER A 1 72 ? -3.932 9.079 2.441 1.00 89.38 72 SER A O 1
ATOM 570 N N . PHE A 1 73 ? -4.632 8.372 4.455 1.00 91.56 73 PHE A N 1
ATOM 571 C CA . PHE A 1 73 ? -4.055 7.030 4.369 1.00 91.56 73 PHE A CA 1
ATOM 572 C C . PHE A 1 73 ? -4.673 6.203 3.227 1.00 91.56 73 PHE A C 1
ATOM 574 O O . PHE A 1 73 ? -3.955 5.618 2.420 1.00 91.56 73 PHE A O 1
ATOM 581 N N . LEU A 1 74 ? -6.003 6.217 3.088 1.00 92.88 74 LEU A N 1
ATOM 582 C CA . LEU A 1 74 ? -6.685 5.547 1.973 1.00 92.88 74 LEU A CA 1
ATOM 583 C C . LEU A 1 74 ? -6.383 6.195 0.614 1.00 92.88 74 LEU A C 1
ATOM 585 O O . LEU A 1 74 ? -6.242 5.497 -0.393 1.00 92.88 74 LEU A O 1
ATOM 589 N N . ASP A 1 75 ? -6.258 7.522 0.575 1.00 93.94 75 ASP A N 1
ATOM 590 C CA . ASP A 1 75 ? -5.868 8.245 -0.638 1.00 93.94 75 ASP A CA 1
ATOM 591 C C . ASP A 1 75 ? -4.436 7.857 -1.068 1.00 93.94 75 ASP A C 1
ATOM 593 O O . ASP A 1 75 ? -4.167 7.665 -2.260 1.00 93.94 75 ASP A O 1
ATOM 597 N N . GLU A 1 76 ? -3.533 7.631 -0.107 1.00 94.44 76 GLU A N 1
ATOM 598 C CA . GLU A 1 76 ? -2.175 7.141 -0.362 1.00 94.44 76 GLU A CA 1
ATOM 599 C C . GLU A 1 76 ? -2.174 5.752 -1.026 1.00 94.44 76 GLU A C 1
ATOM 601 O O . GLU A 1 76 ? -1.402 5.534 -1.967 1.00 94.44 76 GLU A O 1
ATOM 606 N N . HIS A 1 77 ? -3.089 4.840 -0.659 1.00 95.19 77 HIS A N 1
ATOM 607 C CA . HIS A 1 77 ? -3.230 3.546 -1.350 1.00 95.19 77 HIS A CA 1
ATOM 608 C C . HIS A 1 77 ? -3.499 3.733 -2.843 1.00 95.19 77 HIS A C 1
ATOM 610 O O . HIS A 1 77 ? -2.913 3.044 -3.681 1.00 95.19 77 HIS A O 1
ATOM 616 N N . GLN A 1 78 ? -4.389 4.664 -3.197 1.00 94.25 78 GLN A N 1
ATOM 617 C CA . GLN A 1 78 ? -4.744 4.919 -4.593 1.00 94.25 78 GLN A CA 1
ATOM 618 C C . GLN A 1 78 ? -3.562 5.499 -5.370 1.00 94.25 78 GLN A C 1
ATOM 620 O O . GLN A 1 78 ? -3.299 5.077 -6.501 1.00 94.25 78 GLN A O 1
ATOM 625 N N . MET A 1 79 ? -2.798 6.400 -4.749 1.00 94.88 79 MET A N 1
ATOM 626 C CA . MET A 1 79 ? -1.570 6.937 -5.336 1.00 94.88 79 MET A CA 1
ATOM 627 C C . MET A 1 79 ? -0.523 5.839 -5.565 1.00 94.88 79 MET A C 1
ATOM 629 O O . MET A 1 79 ? 0.017 5.724 -6.667 1.00 94.88 79 MET A O 1
ATOM 633 N N . LEU A 1 80 ? -0.288 4.974 -4.573 1.00 95.38 80 LEU A N 1
ATOM 634 C CA . LEU A 1 80 ? 0.659 3.860 -4.675 1.00 95.38 80 LEU A CA 1
ATOM 635 C C . LEU A 1 80 ? 0.253 2.850 -5.756 1.00 95.38 80 LEU A C 1
ATOM 637 O O . LEU A 1 80 ? 1.092 2.449 -6.568 1.00 95.38 80 LEU A O 1
ATOM 641 N N . LYS A 1 81 ? -1.037 2.490 -5.832 1.00 93.69 81 LYS A N 1
ATOM 642 C CA . LYS A 1 81 ? -1.590 1.638 -6.902 1.00 93.69 81 LYS A CA 1
ATOM 643 C C . LYS A 1 81 ? -1.338 2.262 -8.280 1.00 93.69 81 LYS A C 1
ATOM 645 O O . LYS A 1 81 ? -0.859 1.585 -9.197 1.00 93.69 81 LYS A O 1
ATOM 650 N N . ALA A 1 82 ? -1.634 3.553 -8.437 1.00 93.38 82 ALA A N 1
ATOM 651 C CA . ALA A 1 82 ? -1.460 4.268 -9.698 1.00 93.38 82 ALA A CA 1
ATOM 652 C C . ALA A 1 82 ? 0.012 4.326 -10.133 1.00 93.38 82 ALA A C 1
ATOM 654 O O . ALA A 1 82 ? 0.321 4.079 -11.307 1.00 93.38 82 ALA A O 1
ATOM 655 N N . ASP A 1 83 ? 0.917 4.586 -9.191 1.00 92.62 83 ASP A N 1
ATOM 656 C CA . ASP A 1 83 ? 2.355 4.638 -9.429 1.00 92.62 83 ASP A CA 1
ATOM 657 C C . ASP A 1 83 ? 2.928 3.273 -9.812 1.00 92.62 83 ASP A C 1
ATOM 659 O O . ASP A 1 83 ? 3.628 3.157 -10.825 1.00 92.62 83 ASP A O 1
ATOM 663 N N . ALA A 1 84 ? 2.586 2.221 -9.063 1.00 92.31 84 ALA A N 1
ATOM 664 C CA . ALA A 1 84 ? 2.996 0.855 -9.375 1.00 92.31 84 ALA A CA 1
ATOM 665 C C . ALA A 1 84 ? 2.522 0.451 -10.781 1.00 92.31 84 ALA A C 1
ATOM 667 O O . ALA A 1 84 ? 3.304 -0.049 -11.598 1.00 92.31 84 ALA A O 1
ATOM 668 N N . ALA A 1 85 ? 1.267 0.761 -11.124 1.00 90.88 85 ALA A N 1
ATOM 669 C CA . ALA A 1 85 ? 0.725 0.514 -12.453 1.00 90.88 85 ALA A CA 1
ATOM 670 C C . ALA A 1 85 ? 1.439 1.334 -13.544 1.00 90.88 85 ALA A C 1
ATOM 672 O O . ALA A 1 85 ? 1.666 0.831 -14.649 1.00 90.88 85 ALA A O 1
ATOM 673 N N . ALA A 1 86 ? 1.822 2.584 -13.269 1.00 90.19 86 ALA A N 1
ATOM 674 C CA . ALA A 1 86 ? 2.555 3.429 -14.209 1.00 90.19 86 ALA A CA 1
ATOM 675 C C . ALA A 1 86 ? 3.954 2.876 -14.515 1.00 90.19 86 ALA A C 1
ATOM 677 O O . ALA A 1 86 ? 4.323 2.767 -15.693 1.00 90.19 86 ALA A O 1
ATOM 678 N N . VAL A 1 87 ? 4.697 2.462 -13.486 1.00 88.94 87 VAL A N 1
ATOM 679 C CA . VAL A 1 87 ? 6.013 1.825 -13.646 1.00 88.94 87 VAL A CA 1
ATOM 680 C C . VAL A 1 87 ? 5.871 0.492 -14.386 1.00 88.94 87 VAL A C 1
ATOM 682 O O . VAL A 1 87 ? 6.594 0.233 -15.354 1.00 88.94 87 VAL A O 1
ATOM 685 N N . MET A 1 88 ? 4.866 -0.316 -14.036 1.00 86.88 88 MET A N 1
ATOM 686 C CA . MET A 1 88 ? 4.573 -1.574 -14.725 1.00 86.88 88 MET A CA 1
ATOM 687 C C . MET A 1 88 ? 4.260 -1.347 -16.217 1.00 86.88 88 MET A C 1
ATOM 689 O O . MET A 1 88 ? 4.775 -2.058 -17.082 1.00 86.88 88 MET A O 1
ATOM 693 N N . ARG A 1 89 ? 3.486 -0.312 -16.575 1.00 85.62 89 ARG A N 1
ATOM 694 C CA . ARG A 1 89 ? 3.235 0.051 -17.984 1.00 85.62 89 ARG A CA 1
ATOM 695 C C . ARG A 1 89 ? 4.526 0.414 -18.722 1.00 85.62 89 ARG A C 1
ATOM 697 O O . ARG A 1 89 ? 4.709 -0.022 -19.858 1.00 85.62 89 ARG A O 1
ATOM 704 N N . LYS A 1 90 ? 5.442 1.160 -18.098 1.00 82.69 90 LYS A N 1
ATOM 705 C CA . LYS A 1 90 ? 6.745 1.515 -18.698 1.00 82.69 90 LYS A CA 1
ATOM 706 C C . LYS A 1 90 ? 7.633 0.292 -18.921 1.00 82.69 90 LYS A C 1
ATOM 708 O O . LYS A 1 90 ? 8.300 0.197 -19.951 1.00 82.69 90 LYS A O 1
ATOM 713 N N . LEU A 1 91 ? 7.576 -0.687 -18.021 1.00 78.25 91 LEU A N 1
ATOM 714 C CA . LEU A 1 91 ? 8.233 -1.980 -18.209 1.00 78.25 91 LEU A CA 1
ATOM 715 C C . LEU A 1 91 ? 7.566 -2.851 -19.282 1.00 78.25 91 LEU A C 1
ATOM 717 O O . LEU A 1 91 ? 8.258 -3.639 -19.927 1.00 78.25 91 LEU A O 1
ATOM 721 N N . ARG A 1 92 ? 6.247 -2.723 -19.487 1.00 74.25 92 ARG A N 1
ATOM 722 C CA . ARG A 1 92 ? 5.476 -3.462 -20.505 1.00 74.25 92 ARG A CA 1
ATOM 723 C C . ARG A 1 92 ? 5.595 -2.901 -21.917 1.00 74.25 92 ARG A C 1
ATOM 725 O O . ARG A 1 92 ? 5.370 -3.674 -22.840 1.00 74.25 92 ARG A O 1
ATOM 732 N N . ARG A 1 93 ? 5.964 -1.624 -22.111 1.00 64.69 93 ARG A N 1
ATOM 733 C CA . ARG A 1 93 ? 6.202 -1.001 -23.435 1.00 64.69 93 ARG A CA 1
ATOM 734 C C . ARG A 1 93 ? 7.440 -1.595 -24.142 1.00 64.69 93 ARG A C 1
ATOM 736 O O . ARG A 1 93 ? 8.429 -0.912 -24.396 1.00 64.69 93 ARG A O 1
ATOM 743 N N . LYS A 1 94 ? 7.357 -2.882 -24.467 1.00 52.97 94 LYS A N 1
ATOM 744 C CA . LYS A 1 94 ? 8.036 -3.582 -25.555 1.00 52.97 94 LYS A CA 1
ATOM 745 C C . LYS A 1 94 ? 7.036 -3.493 -26.715 1.00 52.97 94 LYS A C 1
ATOM 747 O O . LYS A 1 94 ? 5.878 -3.861 -26.520 1.00 52.97 94 LYS A O 1
ATOM 752 N N . ARG A 1 95 ? 7.404 -2.923 -27.869 1.00 45.78 95 ARG A N 1
ATOM 753 C CA . ARG A 1 95 ? 6.523 -3.027 -29.051 1.00 45.78 95 ARG A CA 1
ATOM 754 C C . ARG A 1 95 ? 6.316 -4.516 -29.351 1.00 45.78 95 ARG A C 1
ATOM 756 O O . ARG A 1 95 ? 7.197 -5.319 -29.037 1.00 45.78 95 ARG A O 1
ATOM 763 N N . ALA A 1 96 ? 5.175 -4.853 -29.948 1.00 45.16 96 ALA A N 1
ATOM 764 C CA . ALA A 1 96 ? 4.797 -6.208 -30.359 1.00 45.16 96 ALA A CA 1
ATOM 765 C C . ALA A 1 96 ? 5.906 -6.959 -31.138 1.00 45.16 96 ALA A C 1
ATOM 767 O O . ALA A 1 96 ? 5.939 -8.181 -31.121 1.00 45.16 96 ALA A O 1
ATOM 768 N N . ASP A 1 97 ? 6.883 -6.238 -31.696 1.00 43.06 97 ASP A N 1
ATOM 769 C CA . ASP A 1 97 ? 7.997 -6.763 -32.497 1.00 43.06 97 ASP A CA 1
ATOM 770 C C . ASP A 1 97 ? 9.259 -7.150 -31.696 1.00 43.06 97 ASP A C 1
ATOM 772 O O . ASP A 1 97 ? 10.352 -7.272 -32.249 1.00 43.06 97 ASP A O 1
ATOM 776 N N . GLY A 1 98 ? 9.180 -7.275 -30.368 1.00 45.69 98 GLY A N 1
ATOM 777 C CA . GLY A 1 98 ? 10.283 -7.804 -29.550 1.00 45.69 98 GLY A CA 1
ATOM 778 C C . GLY A 1 98 ? 11.504 -6.884 -29.376 1.00 45.69 98 GLY A C 1
ATOM 779 O O . GLY A 1 98 ? 12.411 -7.229 -28.615 1.00 45.69 98 GLY A O 1
ATOM 780 N N . ARG A 1 99 ? 11.523 -5.694 -29.991 1.00 48.59 99 ARG A N 1
ATOM 781 C CA . ARG A 1 99 ? 12.584 -4.683 -29.837 1.00 48.59 99 ARG A CA 1
ATOM 782 C C . ARG A 1 99 ? 12.240 -3.676 -28.732 1.00 48.59 99 ARG A C 1
ATOM 784 O O . ARG A 1 99 ? 11.177 -3.053 -28.752 1.00 48.59 99 ARG A O 1
ATOM 791 N N . ASP A 1 100 ? 13.161 -3.482 -27.787 1.00 52.25 100 ASP A N 1
ATOM 792 C CA . ASP A 1 100 ? 13.080 -2.379 -26.822 1.00 52.25 100 ASP A CA 1
ATOM 793 C C . ASP A 1 100 ? 12.994 -1.036 -27.561 1.00 52.25 100 ASP A C 1
ATOM 795 O O . ASP A 1 100 ? 13.748 -0.797 -28.509 1.00 52.25 100 ASP A O 1
ATOM 799 N N . SER A 1 101 ? 12.074 -0.166 -27.123 1.00 50.81 101 SER A N 1
ATOM 800 C CA . SER A 1 101 ? 11.925 1.196 -27.650 1.00 50.81 101 SER A CA 1
ATOM 801 C C . SER A 1 101 ? 13.277 1.915 -27.661 1.00 50.81 101 SER A C 1
ATOM 803 O O . SER A 1 101 ? 13.990 1.903 -26.658 1.00 50.81 101 SER A O 1
ATOM 805 N N . VAL A 1 102 ? 13.614 2.571 -28.775 1.00 51.62 102 VAL A N 1
ATOM 806 C CA . VAL A 1 102 ? 14.861 3.342 -28.946 1.00 51.62 102 VAL A CA 1
ATOM 807 C C . VAL A 1 102 ? 15.049 4.361 -27.809 1.00 51.62 102 VAL A C 1
ATOM 809 O O . VAL A 1 102 ? 16.155 4.524 -27.308 1.00 51.62 102 VAL A O 1
ATOM 812 N N . ALA A 1 103 ? 13.959 4.948 -27.300 1.00 48.19 103 ALA A N 1
ATOM 813 C CA . ALA A 1 103 ? 13.987 5.879 -26.167 1.00 48.19 103 ALA A CA 1
ATOM 814 C C . ALA A 1 103 ? 14.407 5.232 -24.829 1.00 48.19 103 ALA A C 1
ATOM 816 O O . ALA A 1 103 ? 14.940 5.908 -23.954 1.00 48.19 103 ALA A O 1
ATOM 817 N N . LEU A 1 104 ? 14.179 3.925 -24.667 1.00 50.62 104 LEU A N 1
ATOM 818 C CA . LEU A 1 104 ? 14.541 3.146 -23.476 1.00 50.62 104 LEU A CA 1
ATOM 819 C C . LEU A 1 104 ? 15.928 2.501 -23.578 1.00 50.62 104 LEU A C 1
ATOM 821 O O . LEU A 1 104 ? 16.497 2.153 -22.549 1.00 50.62 104 LEU A O 1
ATOM 825 N N . LYS A 1 105 ? 16.470 2.352 -24.794 1.00 50.34 105 LYS A N 1
ATOM 826 C CA . LYS A 1 105 ? 17.856 1.908 -25.014 1.00 50.34 105 LYS A CA 1
ATOM 827 C C . LYS A 1 105 ? 18.881 2.991 -24.685 1.00 50.34 105 LYS A C 1
ATOM 829 O O . LYS A 1 105 ? 20.026 2.675 -24.379 1.00 50.34 105 LYS A O 1
ATOM 834 N N . ASN A 1 106 ? 18.474 4.256 -24.731 1.00 55.16 106 ASN A N 1
ATOM 835 C CA . ASN A 1 106 ? 19.342 5.363 -24.365 1.00 55.16 106 ASN A CA 1
ATOM 836 C C . ASN A 1 106 ? 19.519 5.400 -22.841 1.00 55.16 106 ASN A C 1
ATOM 838 O O . ASN A 1 106 ? 18.550 5.238 -22.097 1.00 55.16 106 ASN A O 1
ATOM 842 N N . LEU A 1 107 ? 20.743 5.685 -22.377 1.00 55.75 107 LEU A N 1
ATOM 843 C CA . LEU A 1 107 ? 21.093 5.800 -20.951 1.00 55.75 107 LEU A CA 1
ATOM 844 C C . LEU A 1 107 ? 20.099 6.667 -20.149 1.00 55.75 107 LEU A C 1
ATOM 846 O O . LEU A 1 107 ? 19.844 6.399 -18.976 1.00 55.75 107 LEU A O 1
ATOM 850 N N . GLY A 1 108 ? 19.512 7.684 -20.794 1.00 59.91 108 GLY A N 1
ATOM 851 C CA . GLY A 1 108 ? 18.484 8.549 -20.213 1.00 59.91 108 GLY A CA 1
ATOM 852 C C . GLY A 1 108 ? 17.207 7.807 -19.803 1.00 59.91 108 GLY A C 1
ATOM 853 O O . GLY A 1 108 ? 16.736 8.001 -18.689 1.00 59.91 108 GLY A O 1
ATOM 854 N N . GLY A 1 109 ? 16.688 6.898 -20.635 1.00 68.25 109 GLY A N 1
ATOM 855 C CA . GLY A 1 109 ? 15.46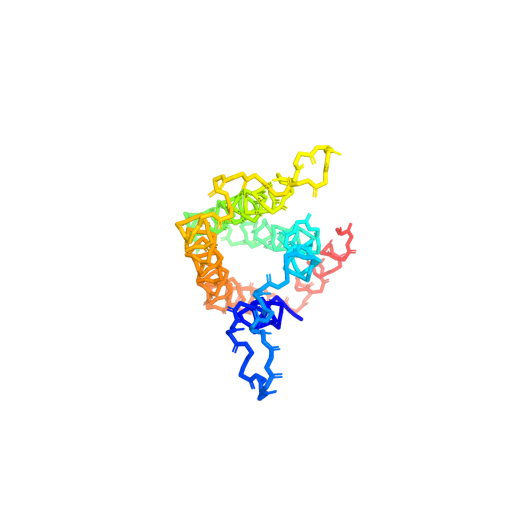1 6.149 -20.337 1.00 68.25 109 GLY A CA 1
ATOM 856 C C . GLY A 1 109 ? 15.624 5.160 -19.178 1.00 68.25 109 GLY A C 1
ATOM 857 O O . GLY A 1 109 ? 14.721 5.021 -18.351 1.00 68.25 109 GLY A O 1
ATOM 858 N N . LEU A 1 110 ? 16.794 4.522 -19.068 1.00 69.50 110 LEU A N 1
ATOM 859 C CA . LEU A 1 110 ? 17.121 3.639 -17.943 1.00 69.50 110 LEU A CA 1
ATOM 860 C C . LEU A 1 110 ? 17.334 4.430 -16.643 1.00 69.50 110 LEU A C 1
ATOM 862 O O . LEU A 1 110 ? 16.859 4.017 -15.586 1.00 69.50 110 LEU A O 1
ATOM 866 N N . ARG A 1 111 ? 17.998 5.593 -16.716 1.00 72.38 111 ARG A N 1
ATOM 867 C CA . ARG A 1 111 ? 18.175 6.490 -15.563 1.00 72.38 111 ARG A CA 1
ATOM 868 C C . ARG A 1 111 ? 16.825 6.983 -15.034 1.00 72.38 111 ARG A C 1
ATOM 870 O O . ARG A 1 111 ? 16.622 6.967 -13.822 1.00 72.38 111 ARG A O 1
ATOM 877 N N . THR A 1 112 ? 15.897 7.348 -15.919 1.00 81.62 112 THR A N 1
ATOM 878 C CA . THR A 1 112 ? 14.532 7.743 -15.543 1.00 81.62 112 THR A CA 1
ATOM 879 C C . THR A 1 112 ? 13.762 6.590 -14.897 1.00 81.62 112 THR A C 1
ATOM 881 O O . THR A 1 112 ? 13.189 6.777 -13.829 1.00 81.62 112 THR A O 1
ATOM 884 N N . LEU A 1 113 ? 13.804 5.380 -15.469 1.00 82.38 113 LEU A N 1
ATOM 885 C CA . LEU A 1 113 ? 13.146 4.206 -14.880 1.00 82.38 113 LEU A CA 1
ATOM 886 C C . LEU A 1 113 ? 13.694 3.872 -13.483 1.00 82.38 113 LEU A C 1
ATOM 888 O O . LEU A 1 113 ? 12.922 3.604 -12.567 1.00 82.38 113 LEU A O 1
ATOM 892 N N . ASN A 1 114 ? 15.015 3.926 -13.300 1.00 84.25 114 ASN A N 1
ATOM 893 C CA . ASN A 1 114 ? 15.631 3.690 -11.996 1.00 84.25 114 ASN A CA 1
ATOM 894 C C . ASN A 1 114 ? 15.250 4.765 -10.970 1.00 84.25 114 ASN A C 1
ATOM 896 O O . ASN A 1 114 ? 15.036 4.442 -9.804 1.00 84.25 114 ASN A O 1
ATOM 900 N N . ALA A 1 115 ? 15.145 6.031 -11.380 1.00 87.25 115 ALA A N 1
ATOM 901 C CA . ALA A 1 115 ? 14.673 7.099 -10.500 1.00 87.25 115 ALA A CA 1
ATOM 902 C C . ALA A 1 115 ? 13.213 6.875 -10.073 1.00 87.25 115 ALA A C 1
ATOM 904 O O . ALA A 1 115 ? 12.888 7.015 -8.896 1.00 87.25 115 ALA A O 1
ATOM 905 N N . GLU A 1 116 ? 12.351 6.459 -11.001 1.00 89.69 116 GLU A N 1
ATOM 906 C CA . GLU A 1 116 ? 10.949 6.151 -10.710 1.00 89.69 116 GLU A CA 1
ATOM 907 C C . GLU A 1 116 ? 10.791 4.950 -9.777 1.00 89.69 116 GLU A C 1
ATOM 909 O O . GLU A 1 116 ? 10.001 5.017 -8.839 1.00 89.69 116 GLU A O 1
ATOM 914 N N . LEU A 1 117 ? 11.571 3.886 -9.986 1.00 90.94 117 LEU A N 1
ATOM 915 C CA . LEU A 1 117 ? 11.594 2.724 -9.096 1.00 90.94 117 LEU A CA 1
ATOM 916 C C . LEU A 1 117 ? 12.058 3.101 -7.687 1.00 90.94 117 LEU A C 1
ATOM 918 O O . LEU A 1 117 ? 11.406 2.727 -6.718 1.00 90.94 117 LEU A O 1
ATOM 922 N N . ARG A 1 118 ? 13.133 3.892 -7.556 1.00 92.19 118 ARG A N 1
ATOM 923 C CA . ARG A 1 118 ? 13.582 4.403 -6.246 1.00 92.19 118 ARG A CA 1
ATOM 924 C C . ARG A 1 118 ? 12.512 5.257 -5.575 1.00 92.19 118 ARG A C 1
ATOM 926 O O . ARG A 1 118 ? 12.293 5.121 -4.377 1.00 92.19 118 ARG A O 1
ATOM 933 N N . GLY A 1 119 ? 11.830 6.107 -6.343 1.00 94.00 119 GLY A N 1
ATOM 934 C CA . GLY A 1 119 ? 10.710 6.902 -5.848 1.00 94.00 119 GLY A CA 1
ATOM 935 C C . GLY A 1 119 ? 9.559 6.029 -5.344 1.00 94.00 119 GLY A C 1
ATOM 936 O O . GLY A 1 119 ? 9.053 6.270 -4.252 1.00 94.00 119 GLY A O 1
ATOM 937 N N . LEU A 1 120 ? 9.189 4.992 -6.100 1.00 94.19 120 LEU A N 1
ATOM 938 C CA . LEU A 1 120 ? 8.163 4.022 -5.711 1.00 94.19 120 LEU A CA 1
ATOM 939 C C . LEU A 1 120 ? 8.545 3.293 -4.416 1.00 94.19 120 LEU A C 1
ATOM 941 O O . LEU A 1 120 ? 7.733 3.211 -3.500 1.00 94.19 120 LEU A O 1
ATOM 945 N N . ILE A 1 121 ? 9.792 2.823 -4.312 1.00 94.19 121 ILE A N 1
ATOM 946 C CA . ILE A 1 121 ? 10.310 2.166 -3.104 1.00 94.19 121 ILE A CA 1
ATOM 947 C C . ILE A 1 121 ? 10.248 3.102 -1.897 1.00 94.19 121 ILE A C 1
ATOM 949 O O . ILE A 1 121 ? 9.782 2.702 -0.832 1.00 94.19 121 ILE A O 1
ATOM 953 N N . GLY A 1 122 ? 10.690 4.351 -2.063 1.00 95.38 122 GLY A N 1
ATOM 954 C CA . GLY A 1 122 ? 10.640 5.360 -1.009 1.00 95.38 122 GLY A CA 1
ATOM 955 C C . GLY A 1 122 ? 9.216 5.609 -0.512 1.00 95.38 122 GLY A C 1
ATOM 956 O O . GLY A 1 122 ? 8.996 5.632 0.696 1.00 95.38 122 GLY A O 1
ATOM 957 N N . ARG A 1 123 ? 8.242 5.717 -1.426 1.00 95.62 123 ARG A N 1
ATOM 958 C CA . ARG A 1 123 ? 6.829 5.902 -1.064 1.00 95.62 123 ARG A CA 1
ATOM 959 C C . ARG A 1 123 ? 6.252 4.694 -0.333 1.00 95.62 123 ARG A C 1
ATOM 961 O O . ARG A 1 123 ? 5.659 4.880 0.719 1.00 95.62 123 ARG A O 1
ATOM 968 N N . TYR A 1 124 ? 6.505 3.468 -0.798 1.00 95.81 124 TYR A N 1
ATOM 969 C CA . TYR A 1 124 ? 6.062 2.274 -0.067 1.00 95.81 124 TYR A CA 1
ATOM 970 C C . TYR A 1 124 ? 6.679 2.172 1.331 1.00 95.81 124 TYR A C 1
ATOM 972 O O . TYR A 1 124 ? 5.980 1.832 2.276 1.00 95.81 124 TYR A O 1
ATOM 980 N N . ARG A 1 125 ? 7.968 2.493 1.498 1.00 95.75 125 ARG A N 1
ATOM 981 C CA . ARG A 1 125 ? 8.598 2.519 2.831 1.00 95.75 125 ARG A CA 1
ATOM 982 C C . ARG A 1 125 ? 7.983 3.575 3.747 1.00 95.75 125 ARG A C 1
ATOM 984 O O . ARG A 1 125 ? 7.788 3.307 4.931 1.00 95.75 125 ARG A O 1
ATOM 991 N N . GLY A 1 126 ? 7.699 4.760 3.206 1.00 94.75 126 GLY A N 1
ATOM 992 C CA . GLY A 1 126 ? 7.017 5.828 3.934 1.00 94.75 126 GLY A CA 1
ATOM 993 C C . GLY A 1 126 ? 5.625 5.395 4.389 1.00 94.75 126 GLY A C 1
ATOM 994 O O . GLY A 1 126 ? 5.308 5.519 5.568 1.00 94.75 126 GLY A O 1
ATOM 995 N N . HIS A 1 127 ? 4.861 4.794 3.481 1.00 94.50 127 HIS A N 1
ATOM 996 C CA . HIS A 1 127 ? 3.528 4.276 3.751 1.00 94.50 127 HIS A CA 1
ATOM 997 C C . HIS A 1 127 ? 3.523 3.166 4.815 1.00 94.50 127 HIS A C 1
ATOM 999 O 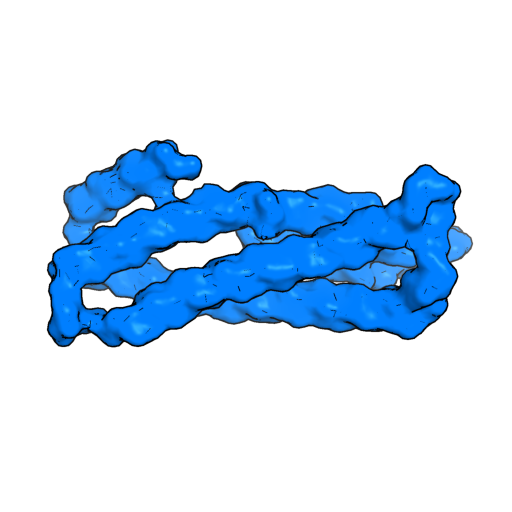O . HIS A 1 127 ? 2.807 3.287 5.800 1.00 94.50 127 HIS A O 1
ATOM 1005 N N . ILE A 1 128 ? 4.399 2.160 4.703 1.00 93.94 128 ILE A N 1
ATOM 1006 C CA . ILE A 1 128 ? 4.543 1.092 5.717 1.00 93.94 128 ILE A CA 1
ATOM 1007 C C . ILE A 1 128 ? 4.913 1.686 7.085 1.00 93.94 128 ILE A C 1
ATOM 1009 O O . ILE A 1 128 ? 4.371 1.303 8.116 1.00 93.94 128 ILE A O 1
ATOM 1013 N N . SER A 1 129 ? 5.795 2.691 7.113 1.00 93.38 129 SER A N 1
ATOM 1014 C CA . SER A 1 129 ? 6.130 3.379 8.369 1.00 93.38 129 SER A CA 1
ATOM 1015 C C . SER A 1 129 ? 4.926 4.129 8.958 1.00 93.38 129 SER A C 1
ATOM 1017 O O . SER A 1 129 ? 4.814 4.256 10.177 1.00 93.38 129 SER A O 1
ATOM 1019 N N . CYS A 1 130 ? 4.046 4.667 8.107 1.00 90.81 130 CYS A N 1
ATOM 1020 C CA . CYS A 1 130 ? 2.803 5.318 8.513 1.00 90.81 130 CYS A CA 1
ATOM 1021 C C . CYS A 1 130 ? 1.801 4.295 9.070 1.00 90.81 130 CYS A C 1
ATOM 1023 O O . CYS A 1 130 ? 1.270 4.501 10.161 1.00 90.81 130 CYS A O 1
ATOM 1025 N N . GLU A 1 131 ? 1.611 3.167 8.382 1.00 93.81 131 GLU A N 1
ATOM 1026 C CA . GLU A 1 131 ? 0.795 2.025 8.818 1.00 93.81 131 GLU A CA 1
ATOM 1027 C C . GLU A 1 131 ? 1.202 1.567 10.230 1.00 93.81 131 GLU A C 1
ATOM 1029 O O . GLU A 1 131 ? 0.378 1.548 11.150 1.00 93.81 131 GLU A O 1
ATOM 1034 N N . GLU A 1 132 ? 2.494 1.305 10.438 1.00 93.56 132 GLU A N 1
ATOM 1035 C CA . GLU A 1 132 ? 3.030 0.825 11.715 1.00 93.56 132 GLU A CA 1
ATOM 1036 C C . GLU A 1 132 ? 2.852 1.834 12.856 1.00 93.56 132 GLU A C 1
ATOM 1038 O O . GLU A 1 132 ? 2.501 1.455 13.974 1.00 93.56 132 GLU A O 1
ATOM 1043 N N . ARG A 1 133 ? 3.089 3.126 12.597 1.00 91.38 133 ARG A N 1
ATOM 1044 C CA . ARG A 1 133 ? 3.058 4.169 13.639 1.00 91.38 133 ARG A CA 1
ATOM 1045 C C . ARG A 1 133 ? 1.663 4.686 13.946 1.00 91.38 133 ARG A C 1
ATOM 1047 O O . ARG A 1 133 ? 1.434 5.167 15.053 1.00 91.38 133 ARG A O 1
ATOM 1054 N N . MET A 1 134 ? 0.763 4.648 12.971 1.00 90.38 134 MET A N 1
ATOM 1055 C CA . MET A 1 134 ? -0.564 5.239 13.082 1.00 90.38 134 MET A CA 1
ATOM 1056 C C . MET A 1 134 ? -1.643 4.160 13.104 1.00 90.38 134 MET A C 1
ATOM 1058 O O . MET A 1 134 ? -2.346 4.039 14.106 1.00 90.38 134 MET A O 1
ATOM 1062 N N . LEU A 1 135 ? -1.795 3.380 12.030 1.00 91.56 135 LEU A N 1
ATOM 1063 C CA . LEU A 1 135 ? -2.933 2.471 11.871 1.00 91.56 135 LEU A CA 1
ATOM 1064 C C . LEU A 1 135 ? -2.917 1.361 12.926 1.00 91.56 135 LEU A C 1
ATOM 1066 O O . LEU A 1 135 ? -3.914 1.152 13.621 1.00 91.56 135 LEU A O 1
ATOM 1070 N N . PHE A 1 136 ? -1.779 0.686 13.091 1.00 93.06 136 PHE A N 1
ATOM 1071 C CA . PHE A 1 136 ? -1.652 -0.403 14.059 1.00 93.06 136 PHE A CA 1
ATOM 1072 C C . PHE A 1 136 ? -1.671 0.079 15.502 1.00 93.06 136 PH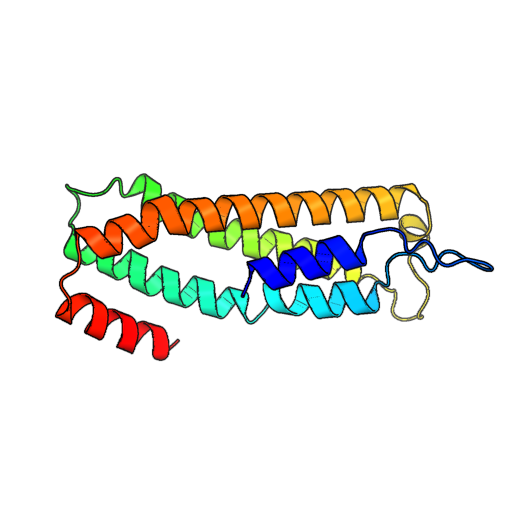E A C 1
ATOM 1074 O O . PHE A 1 136 ? -2.313 -0.552 16.338 1.00 93.06 136 PHE A O 1
ATOM 1081 N N . VAL A 1 137 ? -1.063 1.228 15.794 1.00 91.88 137 VAL A N 1
ATOM 1082 C CA . VAL A 1 137 ? -1.137 1.833 17.132 1.00 91.88 137 VAL A CA 1
ATOM 1083 C C . VAL A 1 137 ? -2.581 2.194 17.481 1.00 91.88 137 VAL A C 1
ATOM 1085 O O . VAL A 1 137 ? -3.051 1.864 18.570 1.00 91.88 137 VAL A O 1
ATOM 1088 N N . LEU A 1 138 ? -3.326 2.805 16.554 1.00 89.38 138 LEU A N 1
ATOM 1089 C CA . LEU A 1 138 ? -4.744 3.105 16.756 1.00 89.38 138 LEU A CA 1
ATOM 1090 C C . LEU A 1 138 ? -5.562 1.829 16.967 1.00 89.38 138 LEU A C 1
ATOM 1092 O O . LEU A 1 138 ? -6.354 1.766 17.906 1.00 89.38 138 LEU A O 1
ATOM 1096 N N . ALA A 1 139 ? -5.354 0.805 16.139 1.00 91.75 139 ALA A N 1
ATOM 1097 C CA . ALA A 1 139 ? -6.016 -0.485 16.294 1.00 91.75 139 ALA A CA 1
ATOM 1098 C C . ALA A 1 139 ? -5.717 -1.126 17.656 1.00 91.75 139 ALA A C 1
ATOM 1100 O O . ALA A 1 139 ? -6.625 -1.638 18.311 1.00 91.75 139 ALA A O 1
ATOM 1101 N N . GLU A 1 140 ? -4.468 -1.058 18.113 1.00 93.12 140 GLU A N 1
ATOM 1102 C CA . GLU A 1 140 ? -4.051 -1.641 19.382 1.00 93.12 140 GLU A CA 1
ATOM 1103 C C . GLU A 1 140 ? -4.678 -0.919 20.575 1.00 93.12 140 GLU A C 1
ATOM 1105 O O . GLU A 1 140 ? -5.227 -1.568 21.464 1.00 93.12 140 GLU A O 1
ATOM 1110 N N . MET A 1 141 ? -4.659 0.415 20.559 1.00 90.62 141 MET A N 1
ATOM 1111 C CA . MET A 1 141 ? -5.161 1.249 21.652 1.00 90.62 141 MET A CA 1
ATOM 1112 C C . MET A 1 141 ? -6.687 1.293 21.740 1.00 90.62 141 MET A C 1
ATOM 1114 O O . MET A 1 141 ? -7.232 1.569 22.809 1.00 90.62 141 MET A O 1
ATOM 1118 N N . ARG A 1 142 ? -7.388 1.121 20.615 1.00 89.25 142 ARG A N 1
ATOM 1119 C CA . ARG A 1 142 ? -8.825 1.418 20.521 1.00 89.25 142 ARG A CA 1
ATOM 1120 C C . ARG A 1 142 ? -9.713 0.196 20.373 1.00 89.25 142 ARG A C 1
ATOM 1122 O O . ARG A 1 142 ? -10.902 0.296 20.667 1.00 89.25 142 ARG A O 1
ATOM 1129 N N . LEU A 1 143 ? -9.170 -0.931 19.919 1.00 91.62 143 LEU A N 1
ATOM 1130 C CA . LEU A 1 143 ? -9.953 -2.140 19.696 1.00 91.62 143 LEU A CA 1
ATOM 1131 C C . LEU A 1 143 ? -9.781 -3.129 20.845 1.00 91.62 143 LEU A C 1
ATOM 1133 O O . LEU A 1 143 ? -8.670 -3.468 21.250 1.00 91.62 143 LEU A O 1
ATOM 1137 N N . THR A 1 144 ? -10.894 -3.679 21.315 1.00 93.69 144 THR A N 1
ATOM 1138 C CA . THR A 1 144 ? -10.881 -4.830 22.220 1.00 93.69 144 THR A CA 1
ATOM 1139 C C . THR A 1 144 ? -10.439 -6.095 21.484 1.00 93.69 144 THR A C 1
ATOM 1141 O O . THR A 1 144 ? -10.524 -6.189 20.257 1.00 93.69 144 THR A O 1
ATOM 1144 N N . ALA A 1 145 ? -10.024 -7.124 22.229 1.00 95.44 145 ALA A N 1
ATOM 1145 C CA . ALA A 1 145 ? -9.650 -8.414 21.646 1.00 95.44 145 ALA A CA 1
ATOM 1146 C C . ALA A 1 145 ? -10.775 -9.030 20.787 1.00 95.44 145 ALA A C 1
ATOM 1148 O O . ALA A 1 145 ? -10.501 -9.596 19.728 1.00 95.44 145 ALA A O 1
ATOM 1149 N N . GLU A 1 146 ? -12.040 -8.884 21.195 1.00 95.88 146 GLU A N 1
ATOM 1150 C CA . GLU A 1 146 ? -13.172 -9.397 20.413 1.00 95.88 146 GLU A CA 1
ATOM 1151 C C . GLU A 1 146 ? -13.416 -8.576 19.140 1.00 95.88 146 GLU A C 1
ATOM 1153 O O . GLU A 1 146 ? -13.668 -9.142 18.075 1.00 95.88 146 GLU A O 1
ATOM 1158 N N . GLN A 1 147 ? -13.267 -7.248 19.207 1.00 94.69 147 GLN A N 1
ATOM 1159 C CA . GLN A 1 147 ? -13.331 -6.399 18.015 1.00 94.69 147 GLN A CA 1
ATOM 1160 C C . GLN A 1 147 ? -12.227 -6.765 17.020 1.00 94.69 147 GLN A C 1
ATOM 1162 O O . GLN A 1 147 ? -12.532 -6.975 15.846 1.00 94.69 147 GLN A O 1
ATOM 1167 N N . LYS A 1 148 ? -10.981 -6.937 17.488 1.00 94.81 148 LYS A N 1
ATOM 1168 C CA . LYS A 1 148 ? -9.855 -7.390 16.655 1.00 94.81 148 LYS A CA 1
ATOM 1169 C C . LYS A 1 148 ? -10.183 -8.717 15.970 1.00 94.81 148 LYS A C 1
ATOM 1171 O O . LYS A 1 148 ? -10.135 -8.785 14.748 1.00 94.81 148 LYS A O 1
ATOM 1176 N N . ARG A 1 149 ? -10.644 -9.734 16.712 1.00 95.38 149 ARG A N 1
ATOM 1177 C CA . ARG A 1 149 ? -11.054 -11.036 16.139 1.00 95.38 149 ARG A CA 1
ATOM 1178 C C . ARG A 1 149 ? -12.129 -10.896 15.063 1.00 95.38 149 ARG A C 1
ATOM 1180 O O . ARG A 1 149 ? -12.032 -11.516 14.004 1.00 95.38 149 ARG A O 1
ATOM 1187 N N . ARG A 1 150 ? -13.164 -10.091 15.315 1.00 95.12 150 ARG A N 1
ATOM 1188 C CA . ARG A 1 150 ? -14.250 -9.865 14.351 1.00 95.12 150 ARG A CA 1
ATOM 1189 C C . ARG A 1 150 ? -13.767 -9.146 13.090 1.00 95.12 150 ARG A C 1
ATOM 1191 O O . ARG A 1 150 ? -14.217 -9.491 11.999 1.00 95.12 150 ARG A O 1
ATOM 1198 N N . ILE A 1 151 ? -12.888 -8.157 13.228 1.00 94.38 151 ILE A N 1
ATOM 1199 C CA . ILE A 1 151 ? -12.301 -7.426 12.098 1.00 94.38 151 ILE A CA 1
ATOM 1200 C C . ILE A 1 151 ? -11.383 -8.353 11.297 1.00 94.38 151 ILE A C 1
ATOM 1202 O O . ILE A 1 151 ? -11.569 -8.474 10.091 1.00 94.38 151 ILE A O 1
ATOM 1206 N N . SER A 1 152 ? -10.500 -9.114 11.952 1.00 93.81 152 SER A N 1
ATOM 1207 C CA . SER A 1 152 ? -9.627 -10.087 11.283 1.00 93.81 152 SER A CA 1
ATOM 1208 C C . SER A 1 152 ? -10.415 -11.112 10.464 1.00 93.81 152 SER A C 1
ATOM 1210 O O . SER A 1 152 ? -10.045 -11.397 9.329 1.00 93.81 152 SER A O 1
ATOM 1212 N N . ARG A 1 153 ? -11.546 -11.623 10.980 1.00 95.25 153 ARG A N 1
ATOM 1213 C CA . ARG A 1 153 ? -12.431 -12.521 10.211 1.00 95.25 153 ARG A CA 1
ATOM 1214 C C . ARG A 1 153 ? -12.955 -11.878 8.924 1.00 95.25 153 ARG A C 1
ATOM 1216 O O . ARG A 1 153 ? -13.055 -12.570 7.920 1.00 95.25 153 ARG A O 1
ATOM 1223 N N . ARG A 1 154 ? -13.269 -10.580 8.943 1.00 93.88 154 ARG A N 1
ATOM 1224 C CA . ARG A 1 154 ? -13.721 -9.847 7.751 1.00 93.88 154 ARG A CA 1
ATOM 1225 C C . ARG A 1 154 ? -12.582 -9.565 6.782 1.00 93.88 154 ARG A C 1
ATOM 1227 O O . ARG A 1 154 ? -12.766 -9.761 5.592 1.00 93.88 154 ARG A O 1
ATOM 1234 N N . MET A 1 155 ? -11.399 -9.204 7.275 1.00 94.62 155 MET A N 1
ATOM 1235 C CA . MET A 1 155 ? -10.206 -9.035 6.433 1.00 94.62 155 MET A CA 1
ATOM 1236 C C . MET A 1 155 ? -9.848 -10.322 5.667 1.00 94.62 155 MET A C 1
ATOM 1238 O O . MET A 1 155 ? -9.354 -10.257 4.549 1.00 94.62 155 MET A O 1
ATOM 1242 N N . LEU A 1 156 ? -10.112 -11.503 6.237 1.00 92.94 156 LEU A N 1
ATOM 1243 C CA . LEU A 1 1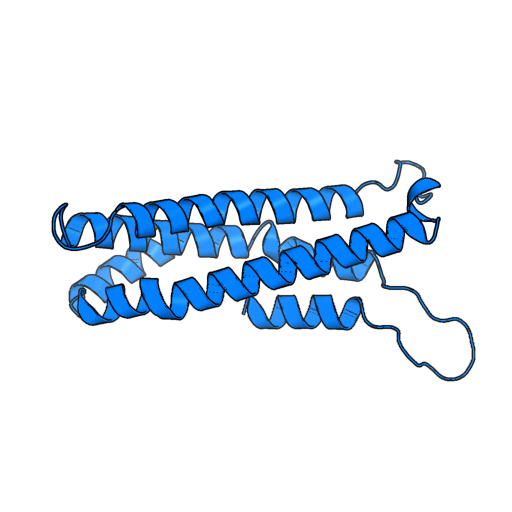56 ? -9.886 -12.789 5.562 1.00 92.94 156 LEU A CA 1
ATOM 1244 C C . LEU A 1 156 ? -10.904 -13.105 4.454 1.00 92.94 156 LEU A C 1
ATOM 1246 O O . LEU A 1 156 ? -10.661 -14.013 3.665 1.00 92.94 156 LEU A O 1
ATOM 1250 N N . GLN A 1 157 ? -12.032 -12.395 4.399 1.00 91.31 157 GLN A N 1
ATOM 1251 C CA . GLN A 1 157 ? -13.060 -12.560 3.363 1.00 91.31 157 GLN A CA 1
ATOM 1252 C C . GLN A 1 157 ? -12.780 -11.710 2.113 1.00 91.31 157 GLN A C 1
ATOM 1254 O O . GLN A 1 157 ? -13.588 -11.713 1.185 1.00 91.31 157 GLN A O 1
ATOM 1259 N N . VAL A 1 158 ? -11.650 -10.994 2.105 1.00 85.69 158 VAL A N 1
ATOM 1260 C CA . VAL A 1 158 ? -11.173 -10.129 1.021 1.00 85.69 158 VAL A CA 1
ATOM 1261 C C . VAL A 1 158 ? -9.947 -10.731 0.349 1.00 85.69 158 VAL A C 1
ATOM 1263 O O . VAL A 1 158 ? -9.913 -10.673 -0.900 1.00 85.69 158 VAL A O 1
#

Foldseek 3Di:
DVLVLLVQLVVLQDFDPDPDDDGPHRDLVSNLVSLVCQQPVVVLVLVLLVLLLVLLCVQCDPPGDPVVLSVVLNVLSVVLNVLSVVLSVLSVPDPPVNDDDPCCPDPVNSVVSVVSSVVSSVSVVVSVVCCVVPSVVSCVVRDDPVRVVVSVVVSVVD

pLDDT: mean 81.77, std 16.41, range [40.88, 95.88]